Protein AF-A0A101WE73-F1 (afdb_monomer_lite)

Radius of gyration: 9.89 Å; chains: 1; bounding box: 23×18×22 Å

Sequence (57 aa):
MLTKEMTVGQVLKLYPQTVQIFLELGMHCLGCPSSTMEIIESAALNHGQNPDELVIR

Structure (mmCIF, N/CA/C/O backbone):
data_AF-A0A101WE73-F1
#
_entry.id   AF-A0A101WE73-F1
#
loop_
_atom_site.group_PDB
_atom_site.id
_atom_site.type_symbol
_atom_site.label_atom_id
_atom_site.label_alt_id
_atom_site.label_comp_id
_atom_site.label_asym_id
_atom_site.label_entity_id
_atom_site.label_seq_id
_atom_site.pdbx_PDB_ins_code
_atom_site.Cartn_x
_atom_site.Cartn_y
_atom_site.Cartn_z
_atom_site.occupancy
_atom_site.B_iso_or_equiv
_atom_site.auth_seq_id
_atom_site.auth_comp_id
_atom_site.auth_asym_id
_atom_site.auth_atom_id
_atom_site.pdbx_PDB_model_num
ATOM 1 N N . MET A 1 1 ? -16.793 -2.761 -4.129 1.00 82.44 1 MET A N 1
ATOM 2 C CA . MET A 1 1 ? -15.946 -2.635 -5.331 1.00 82.44 1 MET A CA 1
ATOM 3 C C . MET A 1 1 ? -14.531 -2.366 -4.854 1.00 82.44 1 MET A C 1
ATOM 5 O O . MET A 1 1 ? -14.369 -1.547 -3.950 1.00 82.44 1 MET A O 1
ATOM 9 N N . LEU A 1 2 ? -13.550 -3.106 -5.363 1.00 89.06 2 LEU A N 1
ATOM 10 C CA . LEU A 1 2 ? -12.135 -2.939 -5.030 1.00 89.06 2 LEU A CA 1
ATOM 11 C C . LEU A 1 2 ? -11.438 -2.554 -6.332 1.00 89.06 2 LEU A C 1
ATOM 13 O O . LEU A 1 2 ? -11.525 -3.308 -7.294 1.00 89.06 2 LEU A O 1
ATOM 17 N N . THR A 1 3 ? -10.816 -1.377 -6.381 1.00 93.62 3 THR A N 1
ATOM 18 C CA . THR A 1 3 ? -10.218 -0.833 -7.609 1.00 93.62 3 THR A CA 1
ATOM 19 C C . THR A 1 3 ? -8.727 -0.574 -7.429 1.00 93.62 3 THR A C 1
ATOM 21 O O . THR A 1 3 ? -8.231 -0.469 -6.306 1.00 93.62 3 THR A O 1
ATOM 24 N N . LYS A 1 4 ? -7.995 -0.484 -8.542 1.00 93.50 4 LYS A N 1
ATOM 25 C CA . LYS A 1 4 ? -6.530 -0.363 -8.539 1.00 93.50 4 LYS A CA 1
ATOM 26 C C . LYS A 1 4 ? -6.021 1.025 -8.124 1.00 93.50 4 LYS A C 1
ATOM 28 O O . LYS A 1 4 ? -4.855 1.172 -7.768 1.00 93.50 4 LYS A O 1
ATOM 33 N N . GLU A 1 5 ? -6.904 2.023 -8.131 1.00 95.25 5 GLU A N 1
ATOM 34 C CA . GLU A 1 5 ? -6.645 3.403 -7.699 1.00 95.25 5 GLU A CA 1
ATOM 35 C C . GLU A 1 5 ? -6.758 3.575 -6.177 1.00 95.25 5 GLU A C 1
ATOM 37 O O . GLU A 1 5 ? -6.366 4.612 -5.639 1.00 95.25 5 GLU A O 1
ATOM 42 N N . MET A 1 6 ? -7.302 2.576 -5.472 1.00 95.56 6 MET A N 1
ATOM 43 C CA . MET A 1 6 ? -7.326 2.578 -4.012 1.00 95.56 6 MET A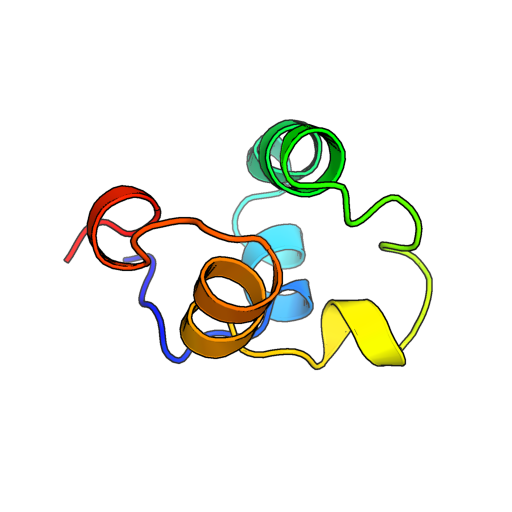 CA 1
ATOM 44 C C . MET A 1 6 ? -5.903 2.474 -3.458 1.00 95.56 6 MET A C 1
ATOM 46 O O . MET A 1 6 ? -5.026 1.865 -4.071 1.00 95.56 6 MET A O 1
ATOM 50 N N . THR A 1 7 ? -5.673 3.020 -2.265 1.00 96.12 7 THR A N 1
ATOM 51 C CA . THR A 1 7 ? -4.427 2.760 -1.538 1.00 96.12 7 THR A CA 1
ATOM 52 C C . THR A 1 7 ? -4.485 1.424 -0.808 1.00 96.12 7 THR A C 1
ATOM 54 O O . THR A 1 7 ? -5.559 0.971 -0.396 1.00 96.12 7 THR A O 1
ATOM 57 N N . VAL A 1 8 ? -3.323 0.822 -0.556 1.00 94.75 8 VAL A N 1
ATOM 58 C CA . VAL A 1 8 ? -3.199 -0.380 0.283 1.00 94.75 8 VAL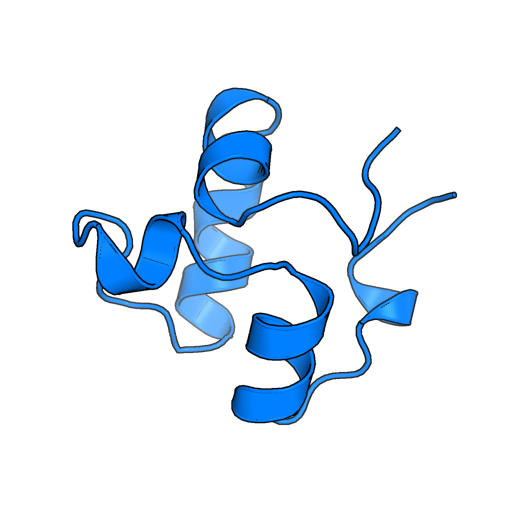 A CA 1
ATOM 59 C C . VAL A 1 8 ? -3.889 -0.160 1.633 1.00 94.75 8 VAL A C 1
ATOM 61 O O . VAL A 1 8 ? -4.679 -0.988 2.073 1.00 94.75 8 VAL A O 1
ATOM 64 N N . GLY A 1 9 ? -3.696 1.000 2.267 1.00 95.44 9 GLY A N 1
ATOM 65 C CA . GLY A 1 9 ? -4.339 1.332 3.540 1.00 95.44 9 GLY A CA 1
ATOM 66 C C . GLY A 1 9 ? -5.866 1.432 3.465 1.00 95.44 9 GLY A C 1
ATOM 67 O O . GLY A 1 9 ? -6.548 1.061 4.421 1.00 95.44 9 GLY A O 1
ATOM 68 N N . GLN A 1 10 ? -6.425 1.913 2.350 1.00 96.00 10 GLN A N 1
ATOM 69 C CA . GLN A 1 10 ? -7.875 1.908 2.131 1.00 96.00 10 GLN A CA 1
ATOM 70 C C . GLN A 1 10 ? -8.401 0.481 1.980 1.00 96.00 10 GLN A C 1
ATOM 72 O O . GLN A 1 10 ? -9.404 0.135 2.607 1.00 96.00 10 GLN A O 1
ATOM 77 N N . VAL A 1 11 ? -7.705 -0.353 1.200 1.00 94.75 11 VAL A N 1
ATOM 78 C CA . VAL A 1 11 ? -8.074 -1.760 1.012 1.00 94.75 11 VAL A CA 1
ATOM 79 C C . VAL A 1 11 ? -8.015 -2.515 2.336 1.00 94.75 11 VAL A C 1
ATOM 81 O O . VAL A 1 11 ? -9.001 -3.142 2.693 1.00 94.75 11 VAL A O 1
ATOM 84 N N . LEU A 1 12 ? -6.946 -2.382 3.123 1.00 94.12 12 LEU A N 1
ATOM 85 C CA . LEU A 1 12 ? -6.821 -3.052 4.424 1.00 94.12 12 LEU A CA 1
ATOM 86 C C . LEU A 1 12 ? -7.912 -2.645 5.427 1.00 94.12 12 LEU A C 1
ATOM 88 O O . LEU A 1 12 ? -8.340 -3.463 6.237 1.00 94.12 12 LEU A O 1
ATOM 92 N N . LYS A 1 13 ? -8.381 -1.391 5.379 1.00 94.56 13 LYS A N 1
ATOM 93 C CA . LYS A 1 13 ? -9.482 -0.915 6.235 1.00 94.56 13 LYS A CA 1
ATOM 94 C C . LYS A 1 13 ? -10.840 -1.469 5.808 1.00 94.56 13 LYS A C 1
ATOM 96 O O . LYS A 1 13 ? -11.662 -1.771 6.667 1.00 94.56 13 LYS A O 1
ATOM 101 N N . LEU A 1 14 ? -11.088 -1.554 4.502 1.00 94.94 14 LEU A N 1
ATOM 102 C CA . LEU A 1 14 ? -12.371 -1.997 3.946 1.00 94.94 14 LEU A CA 1
ATOM 103 C C . LEU A 1 14 ? -12.468 -3.525 3.827 1.00 94.94 14 LEU A C 1
ATOM 105 O O . LEU A 1 14 ? -13.556 -4.084 3.933 1.00 94.94 14 LEU A O 1
ATOM 109 N N . TYR A 1 15 ? -11.332 -4.188 3.628 1.00 93.44 15 TYR A N 1
ATOM 110 C CA . TYR A 1 15 ? -11.193 -5.612 3.343 1.00 93.44 15 TYR A C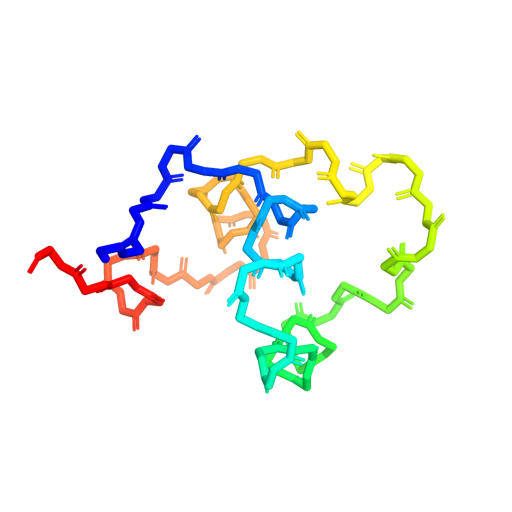A 1
ATOM 111 C C . TYR A 1 15 ? -10.029 -6.208 4.160 1.00 93.44 15 TYR A C 1
ATOM 113 O O . TYR A 1 15 ? -9.040 -6.662 3.592 1.00 93.44 15 TYR A O 1
ATOM 121 N N . PRO A 1 16 ? -10.105 -6.234 5.501 1.00 93.44 16 PRO A N 1
ATOM 122 C CA . PRO A 1 16 ? -9.004 -6.696 6.357 1.00 93.44 16 PRO A CA 1
ATOM 123 C C . PRO A 1 16 ? -8.544 -8.137 6.074 1.00 93.44 16 PRO A C 1
ATOM 125 O O . PRO A 1 16 ? -7.410 -8.496 6.382 1.00 93.44 16 PRO A O 1
ATOM 128 N N . GLN A 1 17 ? -9.374 -8.967 5.436 1.00 93.25 17 GLN A N 1
ATOM 129 C CA . GLN A 1 17 ? -8.995 -10.306 4.978 1.00 93.25 17 GLN A CA 1
ATOM 130 C C . GLN A 1 17 ? -7.877 -10.314 3.919 1.00 93.25 17 GLN A C 1
ATOM 132 O O . GLN A 1 17 ? -7.230 -11.340 3.732 1.00 93.25 17 GLN A O 1
ATOM 137 N N . THR A 1 18 ? -7.617 -9.194 3.235 1.00 92.06 18 THR A N 1
ATOM 138 C CA . THR A 1 18 ? -6.570 -9.103 2.204 1.00 92.06 18 THR A CA 1
ATOM 139 C C . THR A 1 18 ? -5.172 -8.895 2.784 1.00 92.06 18 THR A C 1
ATOM 141 O O . THR A 1 18 ? -4.214 -8.870 2.019 1.00 92.06 18 THR A O 1
ATOM 144 N N . VAL A 1 19 ? -5.022 -8.741 4.110 1.00 93.50 19 VAL A N 1
ATOM 145 C CA . VAL A 1 19 ? -3.711 -8.578 4.774 1.00 93.50 19 VAL A CA 1
ATOM 146 C C . VAL A 1 19 ? -2.723 -9.647 4.309 1.00 93.50 19 VAL A C 1
ATOM 148 O O . VAL A 1 19 ? -1.616 -9.308 3.901 1.00 93.50 19 VAL A O 1
ATOM 151 N N . GLN A 1 20 ? -3.136 -10.919 4.312 1.00 91.75 20 GLN A N 1
ATOM 152 C CA . GLN A 1 20 ? -2.253 -12.024 3.927 1.00 91.75 20 GLN A CA 1
ATOM 153 C C . GLN A 1 20 ? -1.787 -11.923 2.477 1.00 91.75 20 GLN A C 1
ATOM 155 O O . GLN A 1 20 ? -0.617 -12.170 2.216 1.00 91.75 20 GLN A O 1
ATOM 160 N N . ILE A 1 21 ? -2.654 -11.467 1.570 1.00 89.62 21 ILE A N 1
ATOM 161 C CA . ILE A 1 21 ? -2.307 -11.273 0.159 1.00 89.62 21 ILE A CA 1
ATOM 162 C C . ILE A 1 21 ? -1.164 -10.259 0.052 1.00 89.62 21 ILE A C 1
ATOM 164 O O . ILE A 1 21 ? -0.142 -10.546 -0.554 1.00 89.62 21 ILE A O 1
ATOM 168 N N . PHE A 1 22 ? -1.269 -9.098 0.706 1.00 91.25 22 PHE A N 1
ATOM 169 C CA . PHE A 1 22 ? -0.197 -8.094 0.655 1.00 91.25 22 PHE A CA 1
ATOM 170 C C . PHE A 1 22 ? 1.112 -8.568 1.299 1.00 91.25 22 PHE A C 1
ATOM 172 O O . PHE A 1 22 ? 2.191 -8.206 0.829 1.00 91.25 22 PHE A O 1
ATOM 179 N N . LEU A 1 23 ? 1.041 -9.389 2.350 1.00 90.94 23 LEU A N 1
ATOM 180 C CA . LEU A 1 23 ? 2.237 -9.997 2.937 1.00 90.94 23 LEU A CA 1
ATOM 181 C C . LEU A 1 23 ? 2.895 -10.991 1.969 1.00 90.94 23 LEU A C 1
ATOM 183 O O . LEU A 1 23 ? 4.111 -10.949 1.809 1.00 90.94 23 LEU A O 1
ATOM 187 N N . GLU A 1 24 ? 2.112 -11.817 1.271 1.00 89.88 24 GLU A N 1
ATOM 188 C CA . GLU A 1 24 ? 2.597 -12.736 0.228 1.00 89.88 24 GLU A CA 1
ATOM 189 C C . GLU A 1 24 ? 3.197 -11.992 -0.976 1.00 89.88 24 GLU A C 1
ATOM 191 O O . GLU A 1 24 ? 4.155 -12.469 -1.583 1.00 89.88 24 GLU A O 1
ATOM 196 N N . LEU A 1 25 ? 2.711 -10.780 -1.266 1.00 85.81 25 LEU A N 1
ATOM 197 C CA . LEU A 1 25 ? 3.304 -9.858 -2.243 1.00 85.81 25 LEU A CA 1
ATOM 198 C C . LEU A 1 25 ? 4.623 -9.222 -1.773 1.00 85.81 25 LEU A C 1
ATOM 200 O O . LEU A 1 25 ? 5.278 -8.513 -2.533 1.00 85.81 25 LEU A O 1
ATOM 204 N N . GLY A 1 26 ? 5.045 -9.466 -0.531 1.00 86.19 26 GLY A N 1
ATOM 205 C CA . GLY A 1 26 ? 6.286 -8.940 0.035 1.00 86.19 26 GLY A CA 1
ATOM 206 C C . GLY A 1 26 ? 6.138 -7.590 0.737 1.00 86.19 26 GLY A C 1
ATOM 207 O O . GLY A 1 26 ? 7.137 -7.019 1.180 1.00 86.19 26 GLY A O 1
ATOM 208 N N . MET A 1 27 ? 4.915 -7.082 0.911 1.00 90.06 27 MET A N 1
ATOM 209 C CA . MET A 1 27 ? 4.649 -5.845 1.649 1.00 90.06 27 MET A CA 1
ATOM 210 C C . MET A 1 27 ? 4.638 -6.085 3.168 1.00 90.06 27 MET A C 1
ATOM 212 O O . MET A 1 27 ? 3.673 -5.768 3.850 1.00 90.06 27 MET A O 1
ATOM 216 N N . HIS A 1 28 ? 5.712 -6.628 3.746 1.00 87.50 28 HIS A N 1
ATOM 217 C CA . HIS A 1 28 ? 5.759 -7.000 5.173 1.00 87.50 28 HIS A CA 1
ATOM 218 C C . HIS A 1 28 ? 5.590 -5.824 6.154 1.00 87.50 28 HIS A C 1
ATOM 220 O O . HIS A 1 28 ? 5.273 -6.014 7.327 1.00 87.50 28 HIS A O 1
ATOM 226 N N . CYS A 1 29 ? 5.771 -4.591 5.680 1.00 87.44 29 CYS A N 1
ATOM 227 C CA . CYS A 1 29 ? 5.723 -3.375 6.484 1.00 87.44 29 CYS A CA 1
ATOM 228 C C . CYS A 1 29 ? 4.361 -2.663 6.393 1.00 87.44 29 CYS A C 1
ATOM 230 O O . CYS A 1 29 ? 4.327 -1.441 6.240 1.00 87.44 29 CYS A O 1
ATOM 232 N N . LEU A 1 30 ? 3.237 -3.384 6.489 1.00 86.69 30 LEU A N 1
ATOM 233 C CA . LEU A 1 30 ? 1.879 -2.805 6.386 1.00 86.69 30 LEU A CA 1
ATOM 234 C C . LEU A 1 30 ? 1.523 -1.805 7.502 1.00 86.69 30 LEU A C 1
ATOM 236 O O . LEU A 1 30 ? 0.526 -1.103 7.394 1.00 86.69 30 LEU A O 1
ATOM 240 N N . GLY A 1 31 ? 2.323 -1.711 8.567 1.00 83.62 31 GLY A N 1
ATOM 241 C CA . GLY A 1 31 ? 2.199 -0.658 9.584 1.00 83.62 31 GLY A CA 1
ATOM 242 C C . GLY A 1 31 ? 2.925 0.648 9.233 1.00 83.62 31 GLY A C 1
ATOM 243 O O . GLY A 1 31 ? 2.757 1.648 9.928 1.00 83.62 31 GLY A O 1
ATOM 244 N N . CYS A 1 32 ? 3.748 0.658 8.179 1.00 90.25 32 CYS A N 1
ATOM 245 C CA . CYS A 1 32 ? 4.485 1.840 7.745 1.00 90.25 32 CYS A CA 1
ATOM 246 C C . CYS A 1 32 ? 3.600 2.725 6.849 1.00 90.25 32 CYS A C 1
ATOM 248 O O . CYS A 1 32 ? 2.995 2.213 5.899 1.00 90.25 32 CYS A O 1
ATOM 250 N N . PRO A 1 33 ? 3.573 4.056 7.062 1.00 87.25 33 PRO A N 1
ATOM 251 C CA . PRO A 1 33 ? 2.858 4.978 6.184 1.00 87.25 33 PRO A CA 1
ATOM 252 C C . PRO A 1 33 ? 3.237 4.807 4.710 1.00 87.25 33 PRO A C 1
ATOM 254 O O . PRO A 1 33 ? 2.353 4.841 3.862 1.00 87.25 33 PRO A O 1
ATOM 257 N N . SER A 1 34 ? 4.515 4.538 4.413 1.00 87.38 34 SER A N 1
ATOM 258 C CA . SER A 1 34 ? 4.996 4.334 3.041 1.00 87.38 34 SER A CA 1
ATOM 259 C C . SER A 1 34 ? 4.239 3.220 2.316 1.00 87.38 34 SER A C 1
ATOM 261 O O . SER A 1 34 ? 3.795 3.428 1.196 1.00 87.38 34 SER A O 1
ATOM 263 N N . SER A 1 35 ? 4.042 2.070 2.967 1.00 89.25 35 SER A N 1
ATOM 264 C CA . SER A 1 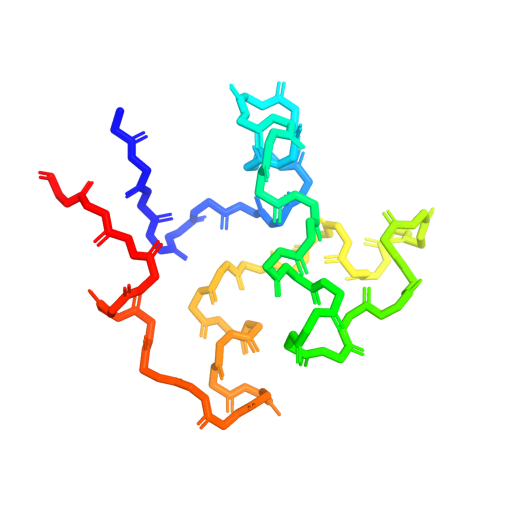35 ? 3.359 0.918 2.366 1.00 89.25 35 SER A CA 1
ATOM 265 C C . SER A 1 35 ? 1.856 1.164 2.235 1.00 89.25 35 SER A C 1
ATOM 267 O O . SER A 1 35 ? 1.236 0.791 1.251 1.00 89.25 35 SER A O 1
ATOM 269 N N . THR A 1 36 ? 1.245 1.804 3.238 1.00 93.75 36 THR A N 1
ATOM 270 C CA . THR A 1 36 ? -0.217 2.017 3.261 1.00 93.75 36 THR A CA 1
ATOM 271 C C . THR A 1 36 ? -0.699 3.163 2.371 1.00 93.75 36 THR A C 1
ATOM 273 O O . THR A 1 36 ? -1.887 3.215 2.042 1.00 93.75 36 THR A O 1
ATOM 276 N N . MET A 1 37 ? 0.193 4.081 1.991 1.00 94.56 37 MET A N 1
ATOM 277 C CA . MET A 1 37 ? -0.098 5.180 1.063 1.00 94.56 37 MET A CA 1
ATOM 278 C C . MET A 1 37 ? 0.141 4.806 -0.404 1.00 94.56 37 MET A C 1
ATOM 280 O O . MET A 1 37 ? -0.257 5.565 -1.283 1.00 94.56 37 MET A O 1
ATOM 284 N N . GLU A 1 38 ? 0.752 3.654 -0.679 1.00 93.25 38 GLU A N 1
ATOM 285 C CA . GLU A 1 38 ? 0.937 3.162 -2.041 1.00 93.25 38 GLU A CA 1
ATOM 286 C C . GLU A 1 38 ? -0.410 2.777 -2.668 1.00 93.25 38 GLU A C 1
ATOM 288 O O . GLU A 1 38 ? -1.283 2.214 -1.999 1.00 93.25 38 GLU A O 1
ATOM 293 N N . ILE A 1 39 ? -0.597 3.104 -3.949 1.00 95.62 39 ILE A N 1
ATOM 294 C CA . ILE A 1 39 ? -1.770 2.677 -4.721 1.00 95.62 39 ILE A CA 1
ATOM 295 C C . ILE A 1 39 ? -1.615 1.212 -5.133 1.00 95.62 39 ILE A C 1
ATOM 297 O O . ILE A 1 39 ? -0.503 0.772 -5.423 1.00 95.62 39 ILE A O 1
ATOM 301 N N . ILE A 1 40 ? -2.718 0.462 -5.186 1.00 94.25 40 ILE A N 1
ATOM 302 C CA . ILE A 1 40 ? -2.697 -0.971 -5.530 1.00 94.25 40 ILE A CA 1
ATOM 303 C C . ILE A 1 40 ? -1.999 -1.217 -6.866 1.00 94.25 40 ILE A C 1
ATOM 305 O O . ILE A 1 40 ? -1.211 -2.150 -6.972 1.00 94.25 40 ILE A O 1
ATOM 309 N N . GLU A 1 41 ? -2.242 -0.365 -7.863 1.00 94.75 41 GLU A N 1
ATOM 310 C CA . GLU A 1 41 ? -1.588 -0.478 -9.167 1.00 94.75 41 GLU A CA 1
ATOM 311 C C . GLU A 1 41 ? -0.057 -0.414 -9.067 1.00 94.75 41 GLU A C 1
ATOM 313 O O . GLU A 1 41 ? 0.634 -1.290 -9.579 1.00 94.75 41 GLU A O 1
ATOM 318 N N . SER A 1 42 ? 0.482 0.588 -8.370 1.00 93.00 42 SER A N 1
ATOM 319 C CA . SER A 1 42 ? 1.928 0.743 -8.187 1.00 93.00 42 SER A CA 1
ATOM 320 C C . SER A 1 42 ? 2.513 -0.366 -7.325 1.00 93.00 42 SER A C 1
ATOM 322 O O . SER A 1 42 ? 3.543 -0.913 -7.701 1.00 93.00 42 SER A O 1
ATOM 324 N N . ALA A 1 43 ? 1.836 -0.743 -6.237 1.00 90.88 43 ALA A N 1
ATOM 32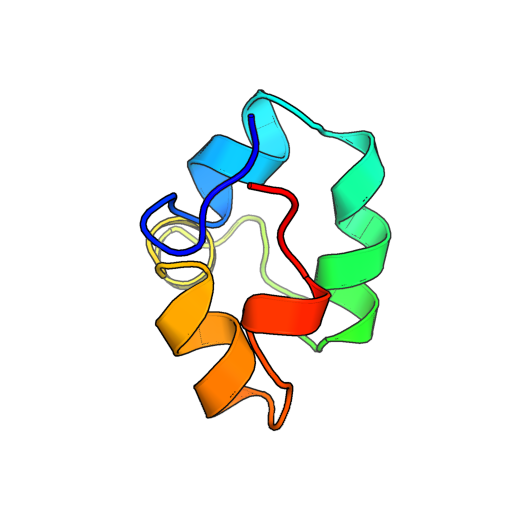5 C CA . ALA A 1 43 ? 2.271 -1.837 -5.375 1.00 90.88 43 ALA A CA 1
ATOM 326 C C . ALA A 1 43 ? 2.360 -3.150 -6.162 1.00 90.88 43 ALA A C 1
ATOM 328 O O . ALA A 1 43 ? 3.369 -3.845 -6.097 1.00 90.88 43 ALA A O 1
ATOM 329 N N . ALA A 1 44 ? 1.350 -3.466 -6.976 1.00 91.19 44 ALA A N 1
ATOM 330 C CA . ALA A 1 44 ? 1.367 -4.652 -7.823 1.00 91.19 44 ALA A CA 1
ATOM 331 C C . ALA A 1 44 ? 2.548 -4.624 -8.803 1.00 91.19 44 ALA A C 1
ATOM 333 O O . ALA A 1 44 ? 3.329 -5.570 -8.847 1.00 91.19 44 ALA A O 1
ATOM 334 N N . LEU A 1 45 ? 2.730 -3.519 -9.531 1.00 91.88 45 LEU A N 1
ATOM 335 C CA . LEU A 1 45 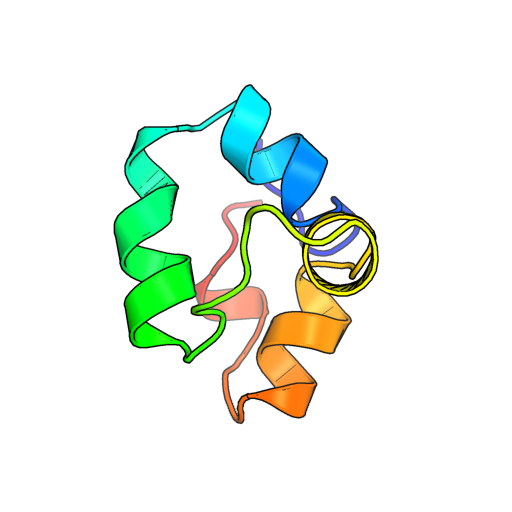? 3.795 -3.385 -10.528 1.00 91.88 45 LEU A CA 1
ATOM 336 C C . LEU A 1 45 ? 5.199 -3.431 -9.902 1.00 91.88 45 LEU A C 1
ATOM 338 O O . LEU A 1 45 ? 6.074 -4.127 -10.416 1.00 91.88 45 LEU A O 1
ATOM 342 N N . ASN A 1 46 ? 5.408 -2.747 -8.773 1.00 90.56 46 ASN A N 1
ATOM 343 C CA . ASN A 1 46 ? 6.678 -2.729 -8.035 1.00 90.56 46 ASN A CA 1
ATOM 344 C C . ASN A 1 46 ? 7.047 -4.111 -7.480 1.00 90.56 46 ASN A C 1
ATOM 346 O O . ASN A 1 46 ? 8.227 -4.426 -7.327 1.00 90.56 46 ASN A O 1
ATOM 350 N N . HIS A 1 47 ? 6.037 -4.938 -7.213 1.00 88.25 47 HIS A N 1
ATOM 351 C CA . HIS A 1 47 ? 6.178 -6.291 -6.689 1.00 88.25 47 HIS A CA 1
ATOM 352 C C . HIS A 1 47 ? 5.953 -7.381 -7.758 1.00 88.25 47 HIS A C 1
ATOM 354 O O . HIS A 1 47 ? 5.823 -8.558 -7.425 1.00 88.25 47 HIS A O 1
ATOM 360 N N . GLY A 1 48 ? 5.956 -7.015 -9.048 1.00 88.19 48 GLY A N 1
ATOM 361 C CA . GLY A 1 48 ? 5.965 -7.960 -10.170 1.00 88.19 48 GLY A CA 1
ATOM 362 C C . GLY A 1 48 ? 4.644 -8.688 -10.430 1.00 88.19 48 GLY A C 1
ATOM 363 O O . GLY A 1 48 ? 4.660 -9.787 -10.980 1.00 88.19 48 GLY A O 1
ATOM 364 N N . GLN A 1 49 ? 3.516 -8.095 -10.044 1.00 88.38 49 GLN A N 1
ATOM 365 C CA . GLN A 1 49 ? 2.175 -8.641 -10.234 1.00 88.38 49 GLN A CA 1
ATOM 366 C C . GLN A 1 49 ? 1.335 -7.825 -11.209 1.00 88.38 49 GLN A C 1
ATOM 368 O O . GLN A 1 49 ? 1.510 -6.614 -11.366 1.00 88.38 49 GLN A O 1
ATOM 373 N N . ASN A 1 50 ? 0.356 -8.495 -11.813 1.00 90.88 50 ASN A N 1
ATOM 374 C CA . ASN A 1 50 ? -0.654 -7.850 -12.634 1.00 90.88 50 ASN A CA 1
ATOM 375 C C . ASN A 1 50 ? -1.751 -7.223 -11.743 1.00 90.88 50 ASN A C 1
ATOM 377 O O . ASN A 1 50 ? -2.486 -7.958 -11.079 1.00 90.88 50 ASN A O 1
ATOM 381 N N . PRO A 1 51 ? -1.921 -5.888 -11.725 1.00 89.75 51 PRO A N 1
ATOM 382 C CA . PRO A 1 51 ? -2.926 -5.238 -10.884 1.00 89.75 51 PRO A CA 1
ATOM 383 C C . PRO A 1 51 ? -4.364 -5.629 -11.240 1.00 89.75 51 PRO A C 1
ATOM 385 O O . PRO A 1 51 ? -5.215 -5.633 -10.354 1.00 89.75 51 PRO A O 1
ATOM 388 N N . ASP A 1 52 ? -4.644 -5.993 -12.495 1.00 90.38 52 ASP A N 1
ATOM 389 C CA . ASP A 1 52 ? -5.984 -6.424 -12.909 1.00 90.38 52 ASP A CA 1
ATOM 390 C C . ASP A 1 52 ? -6.371 -7.798 -12.319 1.00 90.38 52 ASP A C 1
ATOM 392 O O . ASP A 1 52 ? -7.553 -8.125 -12.271 1.00 90.38 52 ASP A O 1
ATOM 396 N N . GLU A 1 53 ? -5.408 -8.583 -11.822 1.00 87.69 53 GLU A N 1
ATOM 397 C CA . GLU A 1 53 ? -5.662 -9.861 -11.134 1.00 87.69 53 GLU A CA 1
ATOM 398 C C . GLU A 1 53 ? -5.951 -9.684 -9.635 1.00 87.69 53 GLU A C 1
ATOM 400 O O . GLU A 1 53 ? -6.504 -10.580 -8.998 1.00 87.69 53 GLU A O 1
ATOM 405 N N . LEU A 1 54 ? -5.612 -8.523 -9.064 1.00 83.19 54 LEU A N 1
ATOM 406 C CA . LEU A 1 54 ? -5.802 -8.221 -7.639 1.00 83.19 54 LEU A CA 1
ATOM 407 C C . LEU A 1 54 ? -7.130 -7.518 -7.344 1.00 83.19 54 LEU A C 1
ATOM 409 O O . LEU A 1 54 ? -7.513 -7.382 -6.179 1.00 83.19 54 LEU A O 1
ATOM 413 N N . VAL A 1 55 ? -7.814 -7.031 -8.379 1.00 86.75 55 VAL A N 1
ATOM 414 C CA . VAL A 1 55 ? -8.980 -6.155 -8.250 1.00 86.75 55 VAL A CA 1
ATOM 415 C C . VAL A 1 55 ? -10.190 -6.720 -8.979 1.00 86.75 55 VAL A C 1
ATOM 417 O O . VAL A 1 55 ? -10.067 -7.428 -9.972 1.00 86.75 55 VAL A O 1
ATOM 420 N N . ILE A 1 56 ? -11.385 -6.398 -8.487 1.00 78.56 56 ILE A N 1
ATOM 421 C CA . ILE A 1 56 ? -12.644 -6.828 -9.100 1.00 78.56 56 ILE A CA 1
ATOM 422 C C . ILE A 1 56 ? -13.429 -5.562 -9.422 1.00 78.56 56 ILE A C 1
ATOM 424 O O . ILE A 1 56 ? -13.829 -4.831 -8.506 1.00 78.56 56 ILE A O 1
ATOM 428 N N . ARG A 1 57 ? -13.583 -5.293 -10.724 1.00 58.78 57 ARG A N 1
ATOM 429 C CA . ARG A 1 57 ? -14.396 -4.187 -11.240 1.00 58.78 57 ARG A CA 1
ATOM 430 C C . ARG A 1 57 ? -15.857 -4.368 -10.844 1.00 58.78 57 ARG A C 1
ATOM 432 O O . ARG A 1 57 ? -16.389 -5.477 -11.053 1.00 58.78 57 ARG A O 1
#

Secondary structure (DSSP, 8-state):
-B-TTSBHHHHHHH-GGGHHHHHHTT-TTTTSHHHHTSBHHHHHHHTT--HHHH-B-

pLDDT: mean 90.27, std 5.66, range [58.78, 96.12]

Foldseek 3Di:
DFDQQAFQLRCCVVPVVCPVVLVVLVLVPCVDPVRRRDGNCCSQVVSVHDSVVVGDD